Protein AF-A0A5B0RYC7-F1 (afdb_monomer)

Sequence (111 aa):
MSSPEIIYDDPSQYCKMYRASLSSNYIAISNLAPGTSTADVRLTFQEFGTIGHCFIASDRPSRALITFITPPDAGYQAESLDGAIADGQRISVKTIKEAELGGLALLRRIN

Solvent-accessible surface area (backbone atoms only — not comparable to full-atom values): 6507 Å² total; per-residue (Å²): 137,84,80,81,83,83,81,83,87,56,81,72,60,52,67,63,61,74,54,78,78,73,63,26,31,25,31,40,36,34,48,47,48,94,81,74,45,71,65,56,54,46,65,68,51,44,79,53,23,50,68,70,47,77,45,70,48,91,51,89,71,29,32,35,38,39,33,44,71,34,50,56,49,22,14,61,56,47,34,74,47,40,62,37,72,48,94,89,28,58,25,41,37,40,62,38,55,66,81,77,47,54,79,60,49,55,57,81,73,69,122

Foldseek 3Di:
DDDDDDDDDDPVVVVVVVVVPDQFQKKKKWQDDVPDDQVNVCVVLCVLAAWDDKDWDPDVVIMIMTGGPDDSNSLVVCQVQAQPQDPNTGMGMDGDDLVVCVVPVCVVVPD

InterPro domains:
  IPR000504 RNA recognition motif domain [PF00076] (28-91)
  IPR000504 RNA recognition motif domain [PS50102] (25-98)
  IPR000504 RNA recognition motif domain [SM00360] (26-94)
  IPR012677 Nucleotide-binding alpha-beta plait domain superfamily [G3DSA:3.30.70.330] (23-102)
  IPR035979 RNA-binding domain superfamily [SSF54928] (21-97)

Radius of gyration: 17.91 Å; Cα contacts (8 Å, |Δi|>4): 171; chains: 1; bounding box: 63×37×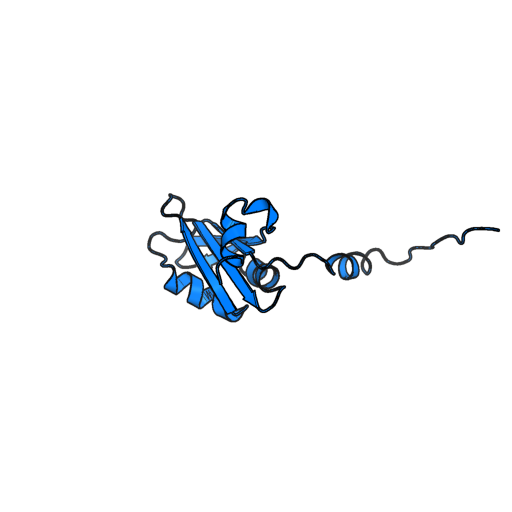33 Å

Secondary structure (DSSP, 8-state):
-PPP------HHHHHHHTTTT----EEEEEEEPTT--HHHHHHHHTTTSEEEEEEEE-SSSEEEEEEEEE-TTHHHHHGGGTT-EETTEE-EEEEE-GGGGGGGGGGGG--

Nearest PDB structures (foldseek):
  5mqf-assembly1_P  TM=7.382E-01  e=2.274E-05  Homo sapiens
  2ytc-assembly1_A  TM=8.160E-01  e=6.974E-05  Homo sapiens
  1hl6-assembly2_C  TM=6.960E-01  e=6.113E-05  Drosophila melanogaster
  5wu6-assembly3_C  TM=7.785E-01  e=1.538E-04  Homo sapiens
  9hcj-assembly1_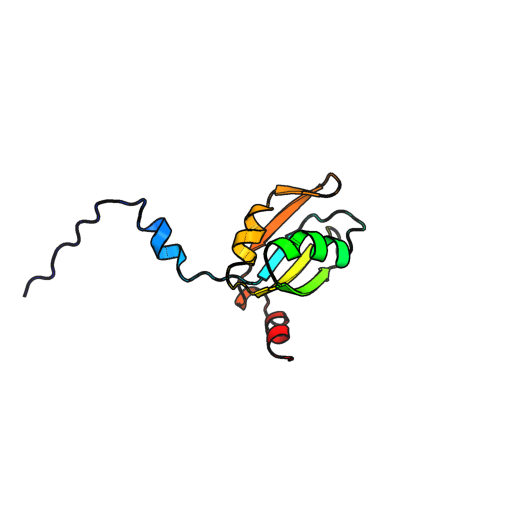F0  TM=6.944E-01  e=9.737E-04  Dictyostelium discoideum

Organism: NCBI:txid56615

Structure (mmCIF, N/CA/C/O backbone):
data_AF-A0A5B0RYC7-F1
#
_entry.id   AF-A0A5B0RYC7-F1
#
loop_
_atom_site.group_PDB
_atom_site.id
_atom_site.type_symbol
_atom_site.label_atom_id
_atom_site.label_alt_id
_atom_site.label_comp_id
_atom_site.label_asym_id
_atom_site.label_entity_id
_atom_site.label_seq_id
_atom_site.pdbx_PDB_ins_code
_atom_site.Cartn_x
_atom_site.Cartn_y
_atom_site.Cartn_z
_atom_site.occupancy
_atom_site.B_iso_or_equiv
_atom_site.auth_seq_id
_atom_site.auth_comp_id
_atom_site.auth_asym_id
_atom_site.auth_atom_id
_atom_site.pdbx_PDB_model_num
ATOM 1 N N . MET A 1 1 ? 51.880 4.501 -15.479 1.00 42.78 1 MET A N 1
ATOM 2 C CA . MET A 1 1 ? 50.547 4.782 -16.050 1.00 42.78 1 MET A CA 1
ATOM 3 C C . MET A 1 1 ? 49.700 5.354 -14.922 1.00 42.78 1 MET A C 1
ATOM 5 O O . MET A 1 1 ? 49.287 4.589 -14.063 1.00 42.78 1 MET A O 1
ATOM 9 N N . SER A 1 2 ? 49.593 6.685 -14.837 1.00 49.50 2 SER A N 1
ATOM 10 C CA . SER A 1 2 ? 48.855 7.379 -13.768 1.00 49.50 2 SER A CA 1
ATOM 11 C C . SER A 1 2 ? 47.354 7.169 -13.911 1.00 49.50 2 SER A C 1
ATOM 13 O O . SER A 1 2 ? 46.803 7.414 -14.982 1.00 49.50 2 SER A O 1
ATOM 15 N N . SER A 1 3 ? 46.702 6.767 -12.822 1.00 52.78 3 SER A N 1
ATOM 16 C CA . SER A 1 3 ? 45.250 6.860 -12.672 1.00 52.78 3 SER A CA 1
ATOM 17 C C . SER A 1 3 ? 44.854 8.338 -12.543 1.00 52.78 3 SER A C 1
ATOM 19 O O . SER A 1 3 ? 45.502 9.045 -11.769 1.00 52.78 3 SER A O 1
ATOM 21 N N . PRO A 1 4 ? 43.847 8.837 -13.281 1.00 55.28 4 PRO A N 1
ATOM 22 C CA . PRO A 1 4 ? 43.426 10.227 -13.163 1.00 55.28 4 PRO A CA 1
ATOM 23 C C . PRO A 1 4 ? 42.696 10.485 -11.840 1.00 55.28 4 PRO A C 1
ATOM 25 O O . PRO A 1 4 ? 41.950 9.643 -11.338 1.00 55.28 4 PRO A O 1
ATOM 28 N N . GLU A 1 5 ? 42.928 11.676 -11.299 1.00 56.88 5 GLU A N 1
ATOM 29 C CA . GLU A 1 5 ? 42.311 12.208 -10.090 1.00 56.88 5 GLU A CA 1
ATOM 30 C C . GLU A 1 5 ? 40.869 12.626 -10.412 1.00 56.88 5 GLU A C 1
ATOM 32 O O . GLU A 1 5 ? 40.628 13.508 -11.237 1.00 56.88 5 GLU A O 1
ATOM 37 N N . ILE A 1 6 ? 39.892 11.935 -9.822 1.00 61.25 6 ILE A N 1
ATOM 38 C CA . ILE A 1 6 ? 38.478 12.258 -10.017 1.00 61.25 6 ILE A CA 1
ATOM 39 C C . ILE A 1 6 ? 38.164 13.453 -9.114 1.00 61.25 6 ILE A C 1
ATOM 41 O O . ILE A 1 6 ? 37.973 13.301 -7.908 1.00 61.25 6 ILE A O 1
ATOM 45 N N . ILE A 1 7 ? 38.138 14.645 -9.706 1.00 54.59 7 ILE A N 1
ATOM 46 C CA . ILE A 1 7 ? 37.661 15.871 -9.066 1.00 54.59 7 ILE A CA 1
ATOM 47 C C . ILE A 1 7 ? 36.127 15.798 -9.051 1.00 54.59 7 ILE A C 1
ATOM 49 O O . ILE A 1 7 ? 35.483 15.906 -10.093 1.00 54.59 7 ILE A O 1
ATOM 53 N N . TYR A 1 8 ? 35.542 15.536 -7.881 1.00 51.06 8 TYR A N 1
ATOM 54 C CA . TYR A 1 8 ? 34.090 15.515 -7.681 1.00 51.06 8 TYR A CA 1
ATOM 55 C C . TYR A 1 8 ? 33.598 16.933 -7.361 1.00 51.06 8 TYR A C 1
ATOM 57 O O . TYR A 1 8 ? 33.822 17.416 -6.255 1.00 51.06 8 TYR A O 1
ATOM 65 N N . ASP A 1 9 ? 32.938 17.588 -8.321 1.00 55.94 9 ASP A N 1
ATOM 66 C CA . ASP A 1 9 ? 32.584 19.018 -8.228 1.00 55.94 9 ASP A CA 1
ATOM 67 C C . ASP A 1 9 ? 31.151 19.306 -7.731 1.00 55.94 9 ASP A C 1
ATOM 69 O O . ASP A 1 9 ? 30.811 20.457 -7.495 1.00 55.94 9 ASP A O 1
ATOM 73 N N . ASP A 1 10 ? 30.290 18.301 -7.511 1.00 53.34 10 ASP A N 1
ATOM 74 C CA . ASP A 1 10 ? 28.926 18.570 -7.026 1.00 53.34 10 ASP A CA 1
ATOM 75 C C . ASP A 1 10 ? 28.335 17.408 -6.192 1.00 53.34 10 ASP A C 1
ATOM 77 O O . ASP A 1 10 ? 28.016 16.342 -6.733 1.00 53.34 10 ASP A O 1
ATOM 81 N N . PRO A 1 11 ? 28.148 17.570 -4.866 1.00 53.06 11 PRO A N 1
ATOM 82 C CA . PRO A 1 11 ? 27.551 16.534 -4.018 1.00 53.06 11 PRO A CA 1
ATOM 83 C C . PRO A 1 11 ? 26.044 16.335 -4.268 1.00 53.06 11 PRO A C 1
ATOM 85 O O . PRO A 1 11 ? 25.469 15.341 -3.819 1.00 53.06 11 PRO A O 1
ATOM 88 N N . SER A 1 12 ? 25.380 17.243 -4.988 1.00 54.00 12 SER A N 1
ATOM 89 C CA . SER A 1 12 ? 23.925 17.229 -5.188 1.00 54.00 12 SER A CA 1
ATOM 90 C C . SER A 1 12 ? 23.508 16.331 -6.355 1.00 54.00 12 SER A C 1
ATOM 92 O O . SER A 1 12 ? 22.403 15.779 -6.353 1.00 54.00 12 SER A O 1
ATOM 94 N N . GLN A 1 13 ? 24.386 16.145 -7.345 1.00 47.28 13 GLN A N 1
ATOM 95 C CA . GLN A 1 13 ? 24.125 15.295 -8.511 1.00 47.28 13 GLN A CA 1
ATOM 96 C C . GLN A 1 13 ? 24.272 13.794 -8.210 1.00 47.28 13 GLN A C 1
ATOM 98 O O . GLN A 1 13 ? 23.504 12.986 -8.742 1.00 47.28 13 GLN A O 1
ATOM 103 N N . TYR A 1 14 ? 25.165 13.410 -7.289 1.00 45.34 14 TYR A N 1
ATOM 104 C CA . TYR A 1 14 ? 25.344 12.004 -6.902 1.00 45.34 14 TYR A CA 1
ATOM 105 C C . TYR A 1 14 ? 24.103 11.420 -6.210 1.00 45.34 14 TYR A C 1
ATOM 107 O O . TYR A 1 14 ? 23.686 10.300 -6.510 1.00 45.34 14 TYR A O 1
ATOM 115 N N . CYS A 1 15 ? 23.437 12.205 -5.359 1.00 48.97 15 CYS A N 1
ATOM 116 C CA . CYS A 1 15 ? 22.221 11.771 -4.666 1.00 48.97 15 CYS A CA 1
ATOM 117 C C . CYS A 1 15 ? 21.059 11.449 -5.621 1.00 48.97 15 CYS A C 1
ATOM 119 O O . CYS A 1 15 ? 20.190 10.647 -5.278 1.00 48.97 15 CYS A O 1
ATOM 121 N N . LYS A 1 16 ? 21.037 12.039 -6.825 1.00 46.59 16 LYS A N 1
ATOM 122 C CA . LYS A 1 16 ? 20.019 11.736 -7.842 1.00 46.59 16 LYS A CA 1
ATOM 123 C C . LYS A 1 16 ? 20.374 10.505 -8.679 1.00 46.59 16 LYS A C 1
ATOM 125 O O . LYS A 1 16 ? 19.479 9.730 -8.996 1.00 46.59 16 LYS A O 1
ATOM 130 N N . MET A 1 17 ? 21.653 10.281 -8.992 1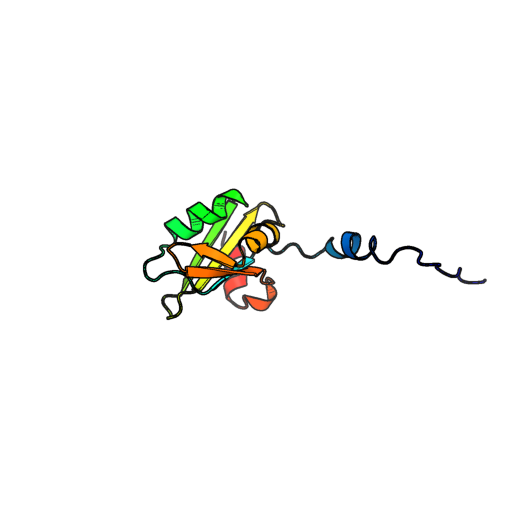.00 45.66 17 MET A N 1
ATOM 131 C CA . MET A 1 17 ? 22.085 9.128 -9.799 1.00 45.66 17 MET A CA 1
ATOM 132 C C . MET A 1 17 ? 22.181 7.819 -9.001 1.00 45.66 17 MET A C 1
ATOM 134 O O . MET A 1 17 ? 21.916 6.758 -9.559 1.00 45.66 17 MET A O 1
ATOM 138 N N . TYR A 1 18 ? 22.457 7.861 -7.692 1.00 43.06 18 TYR A N 1
ATOM 139 C CA . TYR A 1 18 ? 22.481 6.654 -6.847 1.00 43.06 18 TYR A CA 1
ATOM 140 C C . TYR A 1 18 ? 21.091 6.199 -6.358 1.00 43.06 18 TYR A C 1
ATOM 142 O O . TYR A 1 18 ? 20.966 5.223 -5.624 1.00 43.06 18 TYR A O 1
ATOM 150 N N . ARG A 1 19 ? 20.015 6.867 -6.790 1.00 46.81 19 ARG A N 1
ATOM 151 C CA . ARG A 1 19 ? 18.639 6.370 -6.621 1.00 46.81 19 ARG A CA 1
ATOM 152 C C . ARG A 1 19 ? 18.199 5.410 -7.735 1.00 46.81 19 ARG A C 1
ATOM 154 O O . ARG A 1 19 ? 17.082 4.916 -7.691 1.00 46.81 19 ARG A O 1
ATOM 161 N N . ALA A 1 20 ? 19.069 5.112 -8.702 1.00 43.84 20 ALA A N 1
ATOM 162 C CA . ALA A 1 20 ? 18.748 4.329 -9.899 1.00 43.84 20 ALA A CA 1
ATOM 163 C C . ALA A 1 20 ? 18.587 2.803 -9.692 1.00 43.84 20 ALA A C 1
ATOM 165 O O . ALA A 1 20 ? 18.457 2.078 -10.673 1.00 43.84 20 ALA A O 1
ATOM 166 N N . SER A 1 21 ? 18.603 2.279 -8.459 1.00 48.84 21 SER A N 1
ATOM 167 C CA . SER A 1 21 ? 18.490 0.825 -8.214 1.00 48.84 21 SER A CA 1
ATOM 168 C C . SER A 1 21 ? 17.592 0.423 -7.044 1.00 48.84 21 SER A C 1
ATOM 170 O O . SER A 1 21 ? 17.566 -0.745 -6.656 1.00 48.84 21 SER A O 1
ATOM 172 N N . LEU A 1 22 ? 16.830 1.358 -6.483 1.00 55.81 22 LEU A N 1
ATOM 173 C CA . LEU A 1 22 ? 15.844 1.048 -5.456 1.00 55.81 22 LEU A CA 1
ATOM 174 C C . LEU A 1 22 ? 14.457 1.149 -6.086 1.00 55.81 22 LEU A C 1
ATOM 176 O O . LEU A 1 22 ? 13.779 2.155 -5.960 1.00 55.81 22 LEU A O 1
ATOM 180 N N . SER A 1 23 ? 14.048 0.107 -6.801 1.00 66.75 23 SER A N 1
ATOM 181 C CA . SER A 1 23 ? 12.653 -0.089 -7.191 1.00 66.75 23 SER A CA 1
ATOM 182 C C . SER A 1 23 ? 11.972 -0.916 -6.098 1.00 66.75 23 SER A C 1
ATOM 184 O O . SER A 1 23 ? 12.171 -2.134 -6.031 1.00 66.75 23 SER A O 1
ATOM 186 N N . SER A 1 24 ? 11.226 -0.275 -5.196 1.00 73.44 24 SER A N 1
ATOM 187 C CA . SER A 1 24 ? 10.423 -0.989 -4.197 1.00 73.44 24 SER A CA 1
ATOM 188 C C . SER A 1 24 ? 8.963 -0.995 -4.622 1.00 73.44 24 SER A C 1
ATOM 190 O O . SER A 1 24 ? 8.302 0.037 -4.639 1.00 73.44 24 SER A O 1
ATOM 192 N N . ASN A 1 25 ? 8.451 -2.191 -4.905 1.00 85.12 25 ASN A N 1
ATOM 193 C CA . ASN A 1 25 ? 7.037 -2.444 -5.191 1.00 85.12 25 ASN A CA 1
ATOM 194 C C . ASN A 1 25 ? 6.216 -2.770 -3.948 1.00 85.12 25 ASN A C 1
ATOM 196 O O . ASN A 1 25 ? 5.036 -3.097 -4.048 1.00 85.12 25 ASN A O 1
ATOM 200 N N . TYR A 1 26 ? 6.841 -2.728 -2.780 1.00 86.31 26 TYR A N 1
ATOM 201 C CA . TYR A 1 26 ? 6.213 -3.120 -1.539 1.00 86.31 26 TYR A CA 1
ATOM 202 C C . TYR A 1 26 ? 6.173 -1.936 -0.596 1.00 86.31 26 TYR A C 1
ATOM 204 O O . TYR A 1 26 ? 7.182 -1.248 -0.407 1.00 86.31 26 TYR A O 1
ATOM 212 N N . ILE A 1 27 ? 5.015 -1.736 0.022 1.00 89.38 27 ILE A N 1
ATOM 213 C CA . ILE A 1 27 ? 4.840 -0.736 1.069 1.00 89.38 27 ILE A CA 1
ATOM 214 C C . ILE A 1 27 ? 4.189 -1.349 2.295 1.00 89.38 27 ILE A C 1
ATOM 216 O O . ILE A 1 2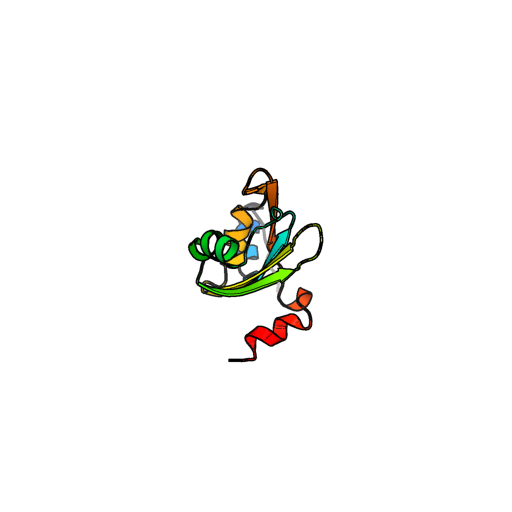7 ? 3.290 -2.187 2.197 1.00 89.38 27 ILE A O 1
ATOM 220 N N . ALA A 1 28 ? 4.653 -0.900 3.452 1.00 89.50 28 ALA A N 1
ATOM 221 C CA . ALA A 1 28 ? 4.050 -1.155 4.740 1.00 89.50 28 ALA A CA 1
ATOM 222 C C . ALA A 1 28 ? 3.379 0.129 5.217 1.00 89.50 28 ALA A C 1
ATOM 224 O O . ALA A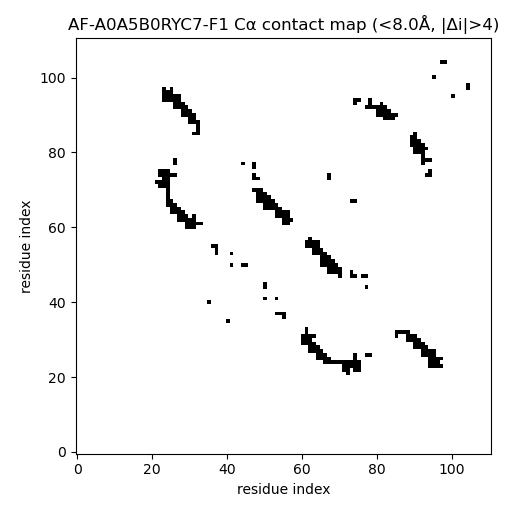 1 28 ? 4.002 1.188 5.275 1.00 89.50 28 ALA A O 1
ATOM 225 N N . ILE A 1 29 ? 2.111 0.015 5.579 1.00 90.25 29 ILE A N 1
ATOM 226 C CA . ILE A 1 29 ? 1.303 1.104 6.100 1.00 90.25 29 ILE A CA 1
ATOM 227 C C . ILE A 1 29 ? 0.996 0.787 7.554 1.00 90.25 29 ILE A C 1
ATOM 229 O O . ILE A 1 29 ? 0.584 -0.322 7.893 1.00 90.25 29 ILE A O 1
ATOM 233 N N . SER A 1 30 ? 1.221 1.752 8.428 1.00 89.62 30 SER A N 1
ATOM 234 C CA . SER A 1 30 ? 0.962 1.650 9.859 1.00 89.62 30 SER A CA 1
ATOM 235 C C . SER A 1 30 ? 0.044 2.772 10.313 1.00 89.62 30 SER A C 1
ATOM 237 O O . SER A 1 30 ? -0.038 3.812 9.661 1.00 89.62 30 SER A O 1
ATOM 239 N N . ASN A 1 31 ? -0.591 2.567 11.470 1.00 88.12 31 ASN A N 1
ATOM 240 C CA . ASN A 1 31 ? -1.509 3.534 12.069 1.00 88.12 31 ASN A CA 1
ATOM 241 C C . ASN A 1 31 ? -2.735 3.810 11.181 1.00 88.12 31 ASN A C 1
ATOM 243 O O . ASN A 1 31 ? -3.134 4.955 10.990 1.00 88.12 31 ASN A O 1
ATOM 247 N N . LEU A 1 32 ? -3.285 2.740 10.597 1.00 85.56 32 LEU A N 1
ATOM 248 C CA . LEU A 1 32 ? -4.559 2.799 9.891 1.00 85.56 32 LEU A CA 1
ATOM 249 C C . LEU A 1 32 ? -5.710 2.927 10.883 1.00 85.56 32 LEU A C 1
ATOM 251 O O . LEU A 1 32 ? -5.680 2.328 11.966 1.00 85.56 32 LEU A O 1
ATOM 255 N N . ALA A 1 33 ? -6.742 3.659 10.471 1.00 83.44 33 ALA A N 1
ATOM 256 C CA . ALA A 1 33 ? -7.924 3.845 11.283 1.00 83.44 33 ALA A CA 1
ATOM 257 C C . ALA A 1 33 ? -8.645 2.507 11.540 1.00 83.44 33 ALA A C 1
ATOM 259 O O . ALA A 1 33 ? -8.694 1.617 10.683 1.00 83.44 33 ALA A O 1
ATOM 260 N N . PRO A 1 34 ? -9.218 2.328 12.741 1.00 78.44 34 PRO A N 1
ATOM 261 C CA . PRO A 1 34 ? -9.994 1.140 13.048 1.00 78.44 34 PRO A CA 1
ATOM 262 C C . PRO A 1 34 ? -11.235 1.102 12.151 1.00 78.44 34 PRO A C 1
ATOM 264 O O . PRO A 1 34 ? -12.103 1.964 12.247 1.00 78.44 34 PRO A O 1
ATOM 267 N N . GLY A 1 35 ? -11.312 0.085 11.295 1.00 78.50 35 GLY A N 1
ATOM 268 C CA . GLY A 1 35 ? -12.387 -0.071 10.313 1.00 78.50 35 GLY A CA 1
ATOM 269 C C . GLY A 1 35 ? -11.954 0.154 8.865 1.00 78.50 35 GLY A C 1
ATOM 270 O O . GLY A 1 35 ? -12.722 -0.199 7.976 1.00 78.50 35 GLY A O 1
ATOM 271 N N . THR A 1 36 ? -10.734 0.651 8.613 1.00 83.50 36 THR A N 1
ATOM 272 C CA . THR A 1 36 ? -10.196 0.753 7.250 1.00 83.50 36 THR A CA 1
ATOM 273 C C . THR A 1 36 ? -10.135 -0.635 6.607 1.00 83.50 36 THR A C 1
ATOM 275 O O . THR A 1 36 ? -9.486 -1.551 7.122 1.00 83.50 36 THR A O 1
ATOM 278 N N . SER A 1 37 ? -10.815 -0.796 5.473 1.00 85.25 37 SER A N 1
ATOM 279 C CA . SER A 1 37 ? -10.871 -2.054 4.737 1.00 85.25 37 SER A CA 1
ATOM 280 C C . SER A 1 37 ? -9.783 -2.136 3.665 1.00 85.25 37 SER A C 1
ATOM 282 O O . SER A 1 37 ? -9.173 -1.141 3.269 1.00 85.25 37 SER A O 1
ATOM 284 N N . THR A 1 38 ? -9.549 -3.342 3.142 1.00 86.00 38 THR A N 1
ATOM 285 C CA . THR A 1 38 ? -8.634 -3.546 2.007 1.00 86.00 38 THR A CA 1
ATOM 286 C C . THR A 1 38 ? -9.089 -2.773 0.774 1.00 86.00 38 THR A C 1
ATOM 288 O O . THR A 1 38 ? -8.245 -2.354 -0.013 1.00 86.00 38 THR A O 1
ATOM 291 N N . ALA A 1 39 ? -10.399 -2.564 0.609 1.00 86.38 39 ALA A N 1
ATOM 292 C CA . ALA A 1 39 ? -10.955 -1.797 -0.497 1.0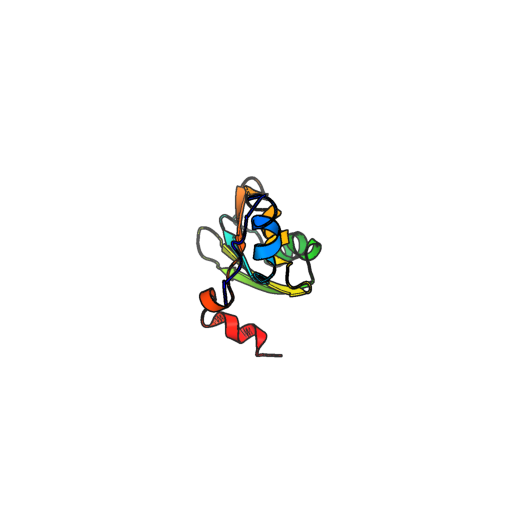0 86.38 39 ALA A CA 1
ATOM 293 C C . ALA A 1 39 ? -10.561 -0.318 -0.405 1.00 86.38 39 ALA A C 1
ATOM 295 O O . ALA A 1 39 ? -10.10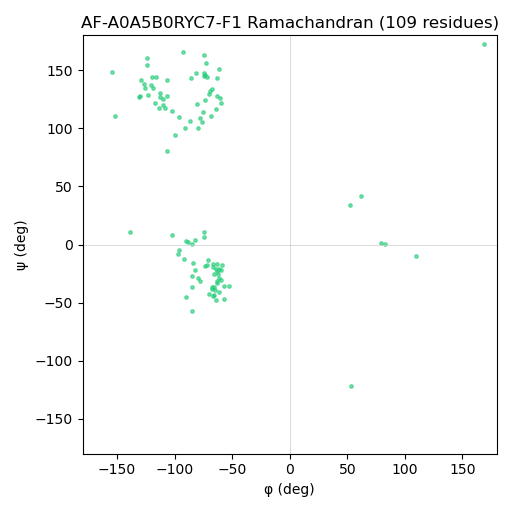0 0.229 -1.402 1.00 86.38 39 ALA A O 1
ATOM 296 N N . ASP A 1 40 ? -10.651 0.287 0.782 1.00 87.31 40 ASP A N 1
ATOM 297 C CA . ASP A 1 40 ? -10.300 1.698 0.999 1.00 87.31 40 ASP A CA 1
ATOM 298 C C . ASP A 1 40 ? -8.812 1.933 0.745 1.00 87.31 40 ASP A C 1
ATOM 300 O O . ASP A 1 40 ? -8.424 2.814 -0.019 1.00 87.31 40 ASP A O 1
ATOM 304 N N . VAL A 1 41 ? -7.969 1.069 1.319 1.00 87.38 41 VAL A N 1
ATOM 305 C CA . VAL A 1 41 ? -6.523 1.098 1.088 1.00 87.38 41 VAL A CA 1
ATOM 306 C C . VAL A 1 41 ? -6.234 0.956 -0.408 1.00 87.38 41 VAL A C 1
ATOM 308 O O . VAL A 1 41 ? -5.482 1.739 -0.981 1.00 87.38 41 VAL A O 1
ATOM 311 N N . ARG A 1 42 ? -6.863 -0.003 -1.090 1.00 89.31 42 ARG A N 1
ATOM 312 C CA . ARG A 1 42 ? -6.644 -0.188 -2.525 1.00 89.31 42 ARG A CA 1
ATOM 313 C C . ARG A 1 42 ? -7.055 1.044 -3.329 1.00 89.31 42 ARG A C 1
ATOM 315 O O . ARG A 1 42 ? -6.324 1.425 -4.233 1.00 89.31 42 ARG A O 1
ATOM 322 N N . LEU A 1 43 ? -8.175 1.671 -2.988 1.00 88.50 43 LEU A N 1
ATOM 323 C CA . LEU A 1 43 ? -8.694 2.846 -3.683 1.00 88.50 43 LEU A CA 1
ATOM 324 C C . LEU A 1 43 ? -7.767 4.058 -3.517 1.00 88.50 43 LEU A C 1
ATOM 326 O O . LEU A 1 43 ? -7.545 4.784 -4.479 1.00 88.50 43 LEU A O 1
ATOM 330 N N . THR A 1 44 ? -7.154 4.226 -2.346 1.00 87.31 44 THR A N 1
ATOM 331 C CA . THR A 1 44 ? -6.160 5.282 -2.102 1.00 87.31 44 THR A CA 1
ATOM 332 C C . THR A 1 44 ? -4.856 5.031 -2.857 1.00 87.31 44 THR A C 1
ATOM 334 O O . THR A 1 44 ? -4.281 5.948 -3.433 1.00 87.31 44 THR A O 1
ATOM 337 N N . PHE A 1 45 ? -4.372 3.787 -2.874 1.00 87.88 45 PHE A N 1
ATOM 338 C CA . PHE A 1 45 ? -3.052 3.476 -3.426 1.00 87.88 45 PHE A CA 1
ATOM 339 C C . PHE A 1 45 ? -3.061 3.095 -4.917 1.00 87.88 45 PHE A C 1
ATOM 341 O O . PHE A 1 45 ? -1.997 3.063 -5.532 1.00 87.88 45 PHE A O 1
ATOM 348 N N . GLN A 1 46 ? -4.222 2.830 -5.527 1.00 88.31 46 GLN A N 1
ATOM 349 C CA . GLN A 1 46 ? -4.315 2.505 -6.961 1.00 88.31 46 GLN A CA 1
ATOM 350 C C . GLN A 1 46 ? -3.875 3.662 -7.870 1.00 88.31 46 GLN A C 1
ATOM 352 O O . GLN A 1 46 ? -3.533 3.424 -9.024 1.00 88.31 46 GLN A O 1
ATOM 357 N N . GLU A 1 47 ? -3.879 4.902 -7.364 1.00 87.75 47 GLU A N 1
ATOM 358 C CA . GLU A 1 47 ? -3.432 6.082 -8.113 1.00 87.75 47 GLU A CA 1
ATOM 359 C C . GLU A 1 47 ? -1.939 6.002 -8.470 1.00 87.75 47 GLU A C 1
ATOM 361 O O . GLU A 1 47 ? -1.533 6.428 -9.548 1.00 87.75 47 GLU A O 1
ATOM 366 N N . PHE A 1 48 ? -1.126 5.382 -7.608 1.00 86.62 48 PHE A N 1
ATOM 367 C CA . PHE A 1 48 ? 0.318 5.239 -7.827 1.00 86.62 48 PHE A CA 1
ATOM 368 C C . PHE A 1 48 ? 0.678 4.067 -8.743 1.00 86.62 48 PHE A C 1
ATOM 370 O O . PHE A 1 48 ? 1.778 4.027 -9.300 1.00 86.62 48 PHE A O 1
ATOM 377 N N . GLY A 1 49 ? -0.214 3.083 -8.874 1.00 85.69 49 GLY A N 1
ATOM 378 C CA . GLY A 1 49 ? 0.050 1.893 -9.665 1.00 85.69 49 GLY A CA 1
ATOM 379 C C . GLY A 1 49 ? -0.958 0.763 -9.490 1.00 85.69 49 GLY A C 1
ATOM 380 O O . GLY A 1 49 ? -1.811 0.748 -8.604 1.00 85.69 49 GLY A O 1
ATOM 381 N N . THR A 1 50 ? -0.804 -0.252 -10.333 1.00 88.19 50 THR A N 1
ATOM 382 C CA . THR A 1 50 ? -1.580 -1.488 -10.297 1.00 88.19 50 THR A CA 1
ATOM 383 C C . THR A 1 50 ? -1.227 -2.289 -9.051 1.00 88.19 50 THR A C 1
ATOM 385 O O . THR A 1 50 ? -0.140 -2.860 -8.946 1.00 88.19 50 THR A O 1
ATOM 388 N N . ILE A 1 51 ? -2.171 -2.378 -8.120 1.00 89.88 51 ILE A N 1
ATOM 389 C CA . ILE A 1 51 ? -2.044 -3.199 -6.914 1.00 89.88 51 ILE A CA 1
ATOM 390 C C . ILE A 1 51 ? -2.363 -4.657 -7.245 1.00 89.88 51 ILE A C 1
ATOM 392 O O . ILE A 1 51 ? -3.487 -4.970 -7.655 1.00 89.88 51 ILE A O 1
ATOM 396 N N . GLY A 1 52 ? -1.392 -5.539 -7.007 1.00 85.81 52 GLY A N 1
ATOM 397 C CA . GLY A 1 52 ? -1.560 -6.987 -7.120 1.00 85.81 52 GLY A CA 1
ATOM 398 C C . GLY A 1 52 ? -2.128 -7.596 -5.850 1.00 85.81 52 GLY A C 1
ATOM 399 O O . GLY A 1 52 ? -3.206 -8.184 -5.870 1.00 85.81 52 GLY A O 1
ATOM 400 N N . HIS A 1 53 ? -1.437 -7.393 -4.728 1.00 83.38 53 HIS A N 1
ATOM 401 C CA . HIS A 1 53 ? -1.847 -7.941 -3.437 1.00 83.38 53 HIS A CA 1
ATOM 402 C C . HIS A 1 53 ? -1.946 -6.845 -2.383 1.00 83.38 53 HIS A C 1
ATOM 404 O O . HIS A 1 53 ? -1.090 -5.969 -2.292 1.00 83.38 53 HIS A O 1
ATOM 410 N N . CYS A 1 54 ? -2.991 -6.915 -1.565 1.00 87.25 54 CYS A N 1
ATOM 411 C CA . CYS A 1 54 ? -3.176 -6.067 -0.398 1.00 87.25 54 CYS A CA 1
ATOM 412 C C . CYS A 1 54 ? -3.519 -6.971 0.782 1.00 87.25 54 CYS A C 1
ATOM 414 O O . CYS A 1 54 ? -4.432 -7.793 0.701 1.00 87.25 54 CYS A O 1
ATOM 416 N N . PHE A 1 55 ? -2.769 -6.826 1.862 1.00 85.19 55 PHE A N 1
ATOM 417 C CA . PHE A 1 55 ? -2.947 -7.567 3.094 1.00 85.19 55 PHE A CA 1
ATOM 418 C C . PHE A 1 55 ? -3.155 -6.576 4.231 1.00 85.19 55 PHE A C 1
ATOM 420 O O . PHE A 1 55 ? -2.353 -5.665 4.400 1.00 85.19 55 PHE A O 1
ATOM 427 N N . ILE A 1 56 ? -4.210 -6.749 5.023 1.00 85.69 56 ILE A N 1
ATOM 428 C CA . ILE A 1 56 ? -4.410 -5.981 6.253 1.00 85.69 56 ILE A CA 1
ATOM 429 C C . ILE A 1 56 ? -4.217 -6.930 7.423 1.00 85.69 56 ILE A C 1
ATOM 431 O O . ILE A 1 56 ? -4.935 -7.918 7.564 1.00 85.69 56 ILE A O 1
ATOM 435 N N . ALA A 1 57 ? -3.243 -6.617 8.268 1.00 81.25 57 ALA A N 1
ATOM 436 C CA . ALA A 1 57 ? -3.086 -7.269 9.547 1.00 81.25 57 ALA A CA 1
ATOM 437 C C . ALA A 1 57 ? -4.179 -6.759 10.492 1.00 81.25 57 ALA A C 1
ATOM 439 O O . ALA A 1 57 ? -4.285 -5.560 10.752 1.00 81.25 57 ALA A O 1
ATOM 440 N N . SER A 1 58 ? -4.961 -7.683 11.048 1.00 69.81 58 SER A N 1
ATOM 441 C CA . SER A 1 58 ? -6.003 -7.393 12.043 1.00 69.81 58 SER A CA 1
ATOM 442 C C . SER A 1 58 ? -5.451 -7.065 13.439 1.00 69.81 58 SER A C 1
ATOM 444 O O . SER A 1 58 ? -6.210 -7.029 14.405 1.00 69.81 58 SER A O 1
ATOM 446 N N . ASP A 1 59 ? -4.139 -6.853 13.555 1.00 65.88 59 ASP A N 1
ATOM 447 C CA . ASP A 1 59 ? -3.489 -6.468 14.804 1.00 65.88 59 ASP A CA 1
ATOM 448 C C . ASP A 1 59 ? -3.816 -5.006 15.162 1.00 65.88 59 ASP A C 1
ATOM 450 O O . ASP A 1 59 ? -4.171 -4.208 14.290 1.00 65.88 59 ASP A O 1
ATOM 454 N N . ARG A 1 60 ? -3.733 -4.638 16.446 1.00 62.62 60 ARG A N 1
ATOM 455 C CA . ARG A 1 60 ? -3.878 -3.243 16.898 1.00 62.62 60 ARG A CA 1
ATOM 456 C C . ARG A 1 60 ? -2.508 -2.721 17.340 1.00 62.62 60 ARG A C 1
ATOM 458 O O . ARG A 1 60 ? -1.980 -3.226 18.327 1.00 62.62 60 ARG A O 1
ATOM 465 N N . PRO A 1 61 ? -1.946 -1.681 16.695 1.00 64.81 61 PRO A N 1
ATOM 466 C CA . PRO A 1 61 ? -2.529 -0.828 15.650 1.00 64.81 61 PRO A CA 1
ATOM 467 C C . PRO A 1 61 ? -2.625 -1.516 14.281 1.00 64.81 61 PRO A C 1
ATOM 469 O O . PRO A 1 61 ? -1.728 -2.270 13.906 1.00 64.81 61 PRO A O 1
ATOM 472 N N . SER A 1 62 ? -3.685 -1.209 13.525 1.00 79.31 62 SER A N 1
ATOM 473 C CA . SER A 1 62 ? -3.919 -1.809 12.209 1.00 79.31 62 SER A CA 1
ATOM 474 C C . SER A 1 62 ? -2.807 -1.441 11.236 1.00 79.31 62 SER A C 1
ATOM 476 O O . SER A 1 62 ? -2.446 -0.270 11.066 1.00 79.31 62 SER A O 1
ATOM 478 N N . ARG A 1 63 ? -2.237 -2.477 10.620 1.00 86.06 63 ARG A N 1
ATOM 479 C CA . ARG A 1 63 ? -1.166 -2.375 9.629 1.00 86.06 63 ARG A CA 1
ATOM 480 C C . ARG A 1 63 ? -1.644 -2.974 8.321 1.00 86.06 63 ARG A C 1
ATOM 482 O O . ARG A 1 63 ? -2.344 -3.982 8.326 1.00 86.06 63 ARG A O 1
ATOM 489 N N . ALA A 1 64 ? -1.230 -2.391 7.209 1.00 87.94 64 ALA A N 1
ATOM 490 C CA . ALA A 1 64 ? -1.444 -2.964 5.892 1.00 87.94 64 ALA A CA 1
ATOM 491 C C . ALA A 1 64 ? -0.125 -3.139 5.159 1.00 87.94 64 ALA A C 1
ATOM 493 O O . ALA A 1 64 ? 0.851 -2.436 5.402 1.00 87.94 64 ALA A O 1
ATOM 494 N N . LEU A 1 65 ? -0.115 -4.084 4.239 1.00 88.06 65 LEU A N 1
ATOM 495 C CA . LEU A 1 65 ? 0.979 -4.343 3.336 1.00 88.06 65 LEU A CA 1
ATOM 496 C C . LEU A 1 65 ? 0.416 -4.409 1.924 1.00 88.06 65 LEU A C 1
ATOM 498 O O . LEU A 1 65 ? -0.543 -5.135 1.661 1.00 88.06 65 LEU A O 1
ATOM 502 N N . ILE A 1 66 ? 1.003 -3.638 1.017 1.00 88.56 66 ILE A N 1
ATOM 503 C CA . ILE A 1 66 ? 0.591 -3.602 -0.385 1.00 88.56 66 ILE A CA 1
ATOM 504 C C . ILE A 1 66 ? 1.763 -4.015 -1.258 1.00 88.56 66 ILE A C 1
ATOM 506 O O . ILE A 1 66 ? 2.900 -3.598 -1.041 1.00 88.56 66 ILE A O 1
ATOM 510 N N . THR A 1 67 ? 1.453 -4.836 -2.254 1.00 87.19 67 THR A N 1
ATOM 511 C CA . THR A 1 67 ? 2.341 -5.227 -3.342 1.00 87.19 67 THR A CA 1
ATOM 512 C C . THR A 1 67 ? 1.809 -4.664 -4.650 1.00 87.19 67 THR A C 1
ATOM 514 O O . THR A 1 67 ? 0.717 -5.028 -5.104 1.00 87.19 67 THR A O 1
ATOM 517 N N . PHE A 1 68 ? 2.600 -3.804 -5.272 1.00 87.44 68 PHE A N 1
ATOM 518 C CA . PHE A 1 68 ? 2.362 -3.285 -6.608 1.00 87.44 68 PHE A CA 1
ATOM 519 C C . PHE A 1 68 ? 2.930 -4.235 -7.666 1.00 87.44 68 PHE A C 1
ATOM 521 O O . PHE A 1 68 ? 3.976 -4.856 -7.481 1.00 87.44 68 PHE A O 1
ATOM 528 N N . ILE A 1 69 ? 2.224 -4.351 -8.787 1.00 84.56 69 ILE A N 1
ATOM 529 C CA . ILE A 1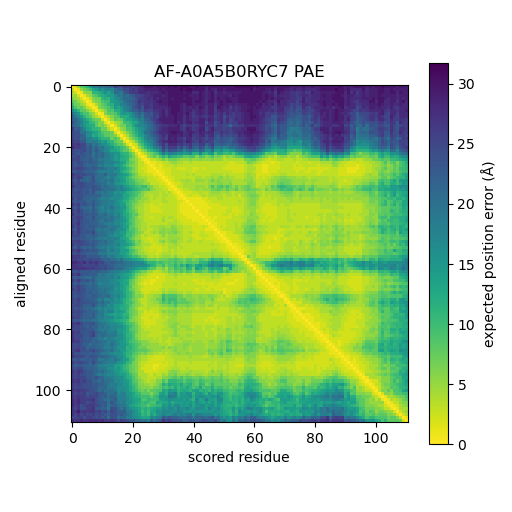 69 ? 2.681 -5.077 -9.976 1.00 84.56 69 ILE A CA 1
ATOM 530 C C . ILE A 1 69 ? 3.450 -4.115 -10.888 1.00 84.56 69 ILE A C 1
ATOM 532 O O . ILE A 1 69 ? 4.532 -4.444 -11.370 1.00 84.56 69 ILE A O 1
ATOM 536 N N . THR A 1 70 ? 2.900 -2.917 -11.100 1.00 80.31 70 THR A N 1
ATOM 537 C CA . THR A 1 70 ? 3.449 -1.874 -11.978 1.00 80.31 70 THR A CA 1
ATOM 538 C C . THR A 1 70 ? 2.987 -0.488 -11.526 1.00 80.31 70 THR A C 1
ATOM 540 O O . THR A 1 70 ? 1.832 -0.379 -11.116 1.00 80.31 70 THR A O 1
ATOM 543 N N . PRO A 1 71 ? 3.783 0.581 -11.706 1.00 81.75 71 PRO A N 1
ATOM 544 C CA . PRO A 1 71 ? 5.191 0.594 -12.122 1.00 81.75 71 PRO A CA 1
ATOM 545 C C . PRO A 1 71 ? 6.154 0.145 -10.998 1.00 81.75 71 PRO A C 1
ATOM 547 O O . PRO A 1 71 ? 5.759 0.158 -9.836 1.00 81.75 71 PRO A O 1
ATOM 550 N N . PRO A 1 72 ? 7.416 -0.220 -11.321 1.00 74.81 72 PRO A N 1
ATOM 551 C CA . PRO A 1 72 ? 8.429 -0.682 -10.355 1.00 74.81 72 PRO A CA 1
ATOM 552 C C . PRO A 1 72 ? 8.776 0.319 -9.230 1.00 74.81 72 PRO A C 1
ATOM 554 O O . PRO A 1 72 ? 9.333 -0.070 -8.203 1.00 74.81 72 PRO A O 1
ATOM 557 N N . ASP A 1 73 ? 8.428 1.594 -9.414 1.00 80.44 73 ASP A N 1
ATOM 558 C CA . ASP A 1 73 ? 8.666 2.684 -8.460 1.00 80.44 73 ASP A CA 1
ATOM 559 C C . ASP A 1 73 ? 7.409 3.069 -7.662 1.00 80.44 73 ASP A C 1
ATOM 561 O O . ASP A 1 73 ? 7.401 4.071 -6.943 1.00 80.44 73 ASP A O 1
ATOM 565 N N . ALA A 1 74 ? 6.320 2.302 -7.784 1.00 84.56 74 ALA A N 1
ATOM 566 C CA . ALA A 1 74 ? 5.047 2.607 -7.132 1.00 84.56 74 ALA A CA 1
ATOM 567 C C . ALA A 1 74 ? 5.179 2.737 -5.608 1.00 84.56 74 ALA A C 1
ATOM 569 O O . ALA A 1 74 ? 4.542 3.604 -5.016 1.00 84.56 74 ALA A O 1
ATOM 570 N N . GLY A 1 75 ? 6.041 1.943 -4.962 1.00 84.56 75 GLY A N 1
ATOM 571 C CA . GLY A 1 75 ? 6.235 2.061 -3.520 1.00 84.56 75 GLY A CA 1
ATOM 572 C C . GLY A 1 75 ? 6.892 3.376 -3.110 1.00 84.56 75 GLY A C 1
ATOM 573 O O . GLY A 1 75 ? 6.475 3.973 -2.123 1.00 84.56 75 GLY A O 1
ATOM 574 N N . TYR A 1 76 ? 7.859 3.874 -3.886 1.00 83.69 76 TYR A N 1
ATOM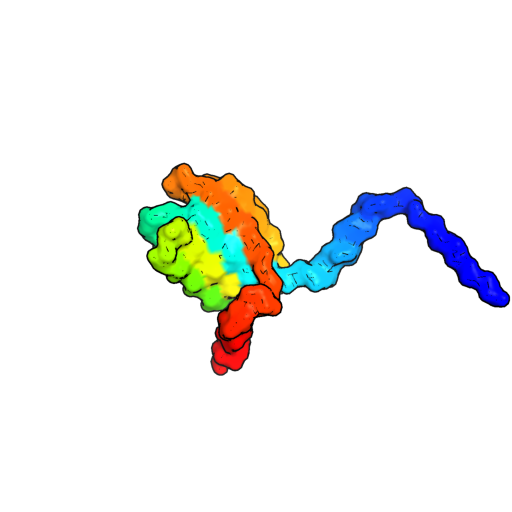 575 C CA . TYR A 1 76 ? 8.466 5.184 -3.629 1.00 83.69 76 TYR A CA 1
ATOM 576 C C . TYR A 1 76 ? 7.487 6.329 -3.848 1.00 83.69 76 TYR A C 1
ATOM 578 O O . TYR A 1 76 ? 7.506 7.306 -3.108 1.00 83.69 76 TYR A O 1
ATOM 586 N N . GLN A 1 77 ? 6.611 6.207 -4.842 1.00 85.50 77 GLN A N 1
ATOM 587 C CA . GLN A 1 77 ? 5.546 7.183 -5.037 1.00 85.50 77 GLN A CA 1
ATOM 588 C C . GLN A 1 77 ? 4.564 7.156 -3.866 1.00 85.50 77 GLN A C 1
ATOM 590 O O . GLN A 1 77 ? 4.219 8.205 -3.333 1.00 85.50 77 GLN A O 1
ATOM 595 N N . ALA A 1 78 ? 4.183 5.971 -3.398 1.00 87.06 78 ALA A N 1
ATOM 596 C CA . ALA A 1 78 ? 3.297 5.812 -2.254 1.00 87.06 78 ALA A CA 1
ATOM 597 C C . ALA A 1 78 ? 3.907 6.309 -0.928 1.00 87.06 78 ALA A C 1
ATOM 599 O O . ALA A 1 78 ? 3.165 6.726 -0.044 1.00 87.06 78 ALA A O 1
ATOM 600 N N . GLU A 1 79 ? 5.237 6.332 -0.789 1.00 86.50 79 GLU A N 1
ATOM 601 C CA . GLU A 1 79 ? 5.930 6.954 0.353 1.00 86.50 79 GLU A CA 1
ATOM 602 C C . GLU A 1 79 ? 5.626 8.456 0.474 1.00 86.50 79 GLU A C 1
ATOM 604 O O . GLU A 1 79 ? 5.683 9.005 1.570 1.00 86.50 79 GLU A O 1
ATOM 609 N N . SER A 1 80 ? 5.206 9.122 -0.610 1.00 85.56 80 SER A N 1
ATOM 610 C CA . SER A 1 80 ? 4.728 10.512 -0.544 1.00 85.56 80 SER A CA 1
ATOM 611 C C . SER A 1 80 ? 3.468 10.698 0.314 1.00 85.56 80 SER A C 1
ATOM 613 O O . SER A 1 80 ? 3.185 11.819 0.733 1.00 85.56 80 SER A O 1
ATOM 615 N N . LEU A 1 81 ? 2.740 9.614 0.617 1.00 86.31 81 LEU A N 1
ATOM 616 C CA . LEU A 1 81 ? 1.613 9.606 1.553 1.00 86.31 81 LEU A CA 1
ATOM 617 C C . LEU A 1 81 ? 2.025 9.340 3.010 1.00 86.31 81 LEU A C 1
ATOM 619 O O . LEU A 1 81 ? 1.155 9.273 3.882 1.00 86.31 81 LEU A O 1
ATOM 623 N N . ASP A 1 82 ? 3.316 9.185 3.314 1.00 88.38 82 ASP A N 1
ATOM 624 C CA . ASP A 1 82 ? 3.771 9.095 4.702 1.00 88.38 82 ASP A CA 1
ATOM 625 C C . ASP A 1 82 ? 3.423 10.379 5.467 1.00 88.38 82 ASP A C 1
ATOM 627 O O . ASP A 1 82 ? 3.730 11.495 5.050 1.00 88.38 82 ASP A O 1
ATOM 631 N N . GLY A 1 83 ? 2.730 10.226 6.595 1.00 87.38 83 GLY A N 1
ATOM 632 C CA . GLY A 1 83 ? 2.236 11.340 7.398 1.00 87.38 83 GLY A CA 1
ATOM 633 C C . GLY A 1 83 ? 0.916 11.946 6.912 1.00 87.38 83 GLY A C 1
ATOM 634 O O . GLY A 1 83 ? 0.421 12.877 7.556 1.00 87.38 83 GLY A O 1
ATOM 635 N N . ALA A 1 84 ? 0.317 11.424 5.835 1.00 87.19 84 ALA A N 1
ATOM 636 C CA . ALA A 1 84 ? -1.011 11.838 5.394 1.00 87.19 84 ALA A CA 1
ATOM 637 C C . ALA A 1 84 ? -2.069 11.545 6.471 1.00 87.19 84 ALA A C 1
ATOM 639 O O . ALA A 1 84 ? -1.933 10.621 7.275 1.00 87.19 84 ALA A O 1
ATOM 640 N N . ILE A 1 85 ? -3.137 12.344 6.504 1.00 85.94 85 ILE A N 1
ATOM 641 C CA . ILE A 1 85 ? -4.249 12.135 7.436 1.00 85.94 85 ILE A CA 1
ATOM 642 C C . ILE A 1 85 ? -5.351 11.359 6.714 1.00 85.94 85 ILE A C 1
ATOM 644 O O . ILE A 1 85 ? -6.018 11.913 5.845 1.00 85.94 85 ILE A O 1
ATOM 648 N N . ALA A 1 86 ? -5.551 10.099 7.098 1.00 81.06 86 ALA A N 1
ATOM 649 C CA . ALA A 1 86 ? -6.671 9.267 6.668 1.00 81.06 86 ALA A CA 1
ATOM 650 C C . ALA A 1 86 ? -7.611 9.047 7.862 1.00 81.06 86 ALA A C 1
ATOM 652 O O . ALA A 1 86 ? -7.163 8.647 8.936 1.00 81.06 86 ALA A O 1
ATOM 653 N N . ASP A 1 87 ? -8.897 9.369 7.703 1.00 80.31 87 ASP A N 1
ATOM 654 C CA . ASP A 1 87 ? -9.929 9.198 8.743 1.00 80.31 87 ASP A CA 1
ATOM 655 C C . ASP A 1 87 ? -9.571 9.824 10.110 1.00 80.31 87 ASP A C 1
ATOM 657 O O . ASP A 1 87 ? -9.903 9.310 11.178 1.00 80.31 87 ASP A O 1
ATOM 661 N N . GLY A 1 88 ? -8.845 10.948 10.092 1.00 83.44 88 GLY A N 1
ATOM 662 C CA . GLY A 1 88 ? -8.388 11.639 11.302 1.00 83.44 88 GLY A CA 1
ATOM 663 C C . GLY A 1 88 ? -7.155 11.021 11.977 1.00 83.44 88 GLY A C 1
ATOM 664 O O . GLY A 1 88 ? -6.695 11.551 12.989 1.00 83.44 88 GLY A O 1
ATOM 665 N N . GLN A 1 89 ? -6.576 9.952 11.422 1.00 85.88 89 GLN A N 1
ATOM 666 C CA . GLN A 1 89 ? -5.303 9.377 11.858 1.00 85.88 89 GLN A CA 1
ATOM 667 C C . GLN A 1 89 ? -4.181 9.683 10.869 1.00 85.88 89 GLN A C 1
ATOM 669 O O . GLN A 1 89 ? -4.366 9.654 9.656 1.00 85.88 89 GLN A O 1
ATOM 674 N N . ARG A 1 90 ? -2.985 9.965 11.393 1.00 89.31 90 ARG A N 1
ATOM 675 C CA . ARG A 1 90 ? -1.781 10.090 10.564 1.00 89.31 90 ARG A CA 1
ATOM 676 C C . ARG A 1 90 ? -1.276 8.709 10.190 1.00 89.31 90 ARG A C 1
ATOM 678 O O . ARG A 1 90 ? -0.743 8.014 11.054 1.00 89.31 90 ARG A O 1
ATOM 685 N N . ILE A 1 91 ? -1.418 8.330 8.931 1.00 90.88 91 ILE A N 1
ATOM 686 C CA . ILE A 1 91 ? -0.858 7.076 8.438 1.00 90.88 91 ILE A CA 1
ATOM 687 C C . ILE A 1 91 ? 0.654 7.221 8.290 1.00 90.88 91 ILE A C 1
ATOM 689 O O . ILE A 1 91 ? 1.157 8.301 7.984 1.00 90.88 91 ILE A O 1
ATOM 693 N N . SER A 1 92 ? 1.387 6.135 8.513 1.00 89.81 92 SER A N 1
ATOM 694 C CA . SER A 1 92 ? 2.801 6.068 8.140 1.00 89.81 92 SER A CA 1
ATOM 695 C C . SER A 1 92 ? 2.973 5.054 7.028 1.00 89.81 92 SER A C 1
ATOM 697 O O . SER A 1 92 ? 2.531 3.915 7.173 1.00 89.81 92 SER A O 1
ATOM 699 N N . VAL A 1 93 ? 3.598 5.472 5.934 1.00 91.12 93 VAL A N 1
ATOM 700 C CA . VAL A 1 93 ? 3.836 4.664 4.741 1.00 91.12 93 VAL A CA 1
ATOM 701 C C . VAL A 1 93 ? 5.336 4.522 4.567 1.00 91.12 93 VAL A C 1
ATOM 703 O O . VAL A 1 93 ? 6.057 5.504 4.446 1.00 91.12 93 VAL A O 1
ATOM 706 N N . LYS A 1 94 ? 5.822 3.284 4.555 1.00 89.50 94 LYS A N 1
ATOM 707 C CA . LYS A 1 94 ? 7.240 2.993 4.353 1.00 89.50 94 LYS A CA 1
ATOM 708 C C . LYS A 1 94 ? 7.423 2.016 3.220 1.00 89.50 94 LYS A C 1
ATOM 710 O O . LYS A 1 94 ? 6.740 0.992 3.159 1.00 89.50 94 LYS A O 1
ATOM 715 N N . THR A 1 95 ? 8.383 2.310 2.357 1.00 86.88 95 THR A N 1
ATOM 716 C CA . THR A 1 95 ? 8.859 1.338 1.381 1.00 86.88 95 THR A CA 1
ATOM 717 C C . THR A 1 95 ? 9.573 0.192 2.090 1.00 86.88 95 THR A C 1
ATOM 719 O O . THR A 1 95 ? 10.387 0.398 2.987 1.00 86.88 95 THR A O 1
ATOM 722 N N . ILE A 1 96 ? 9.251 -1.035 1.691 1.00 83.69 96 ILE A N 1
ATOM 723 C CA . ILE A 1 96 ? 9.913 -2.251 2.170 1.00 83.69 96 ILE A CA 1
ATOM 724 C C . ILE A 1 96 ? 10.616 -2.925 1.004 1.00 83.69 96 ILE A C 1
ATOM 726 O O . ILE A 1 96 ? 10.143 -2.911 -0.138 1.00 83.69 96 ILE A O 1
ATOM 730 N N . LYS A 1 97 ? 11.770 -3.519 1.293 1.00 76.38 97 LYS A N 1
ATOM 731 C CA . LYS A 1 97 ? 12.491 -4.349 0.330 1.00 76.38 97 LYS A CA 1
ATOM 732 C C . LYS A 1 97 ? 11.876 -5.738 0.308 1.00 76.38 97 LYS A C 1
ATOM 734 O O . LYS A 1 97 ? 11.459 -6.252 1.340 1.00 76.38 97 LYS A O 1
ATOM 739 N N . GLU A 1 98 ? 11.906 -6.385 -0.852 1.00 70.94 98 GLU A N 1
ATOM 740 C CA . GLU A 1 98 ? 11.438 -7.769 -1.006 1.00 70.94 98 GLU A CA 1
ATOM 741 C C . GLU A 1 98 ? 12.093 -8.734 -0.001 1.00 70.94 98 GLU A C 1
ATOM 743 O O . GLU A 1 98 ? 11.435 -9.619 0.534 1.00 70.94 98 GLU A O 1
ATOM 748 N N . ALA A 1 99 ? 13.369 -8.511 0.328 1.00 67.50 99 ALA A N 1
ATOM 749 C CA . ALA A 1 99 ? 14.091 -9.299 1.326 1.00 67.50 99 ALA A CA 1
ATOM 750 C C . ALA A 1 99 ? 13.483 -9.215 2.743 1.00 67.50 99 ALA A C 1
ATOM 752 O O . ALA A 1 99 ? 13.600 -10.165 3.513 1.00 67.50 99 ALA A O 1
ATOM 753 N N . GLU A 1 100 ? 12.820 -8.107 3.087 1.00 68.50 100 GLU A N 1
ATOM 754 C CA . GLU A 1 100 ? 12.206 -7.888 4.405 1.00 68.50 100 GLU A CA 1
ATOM 755 C C . GLU A 1 100 ? 10.803 -8.500 4.515 1.00 68.50 100 GLU A C 1
ATOM 757 O O . GLU A 1 100 ? 10.310 -8.724 5.618 1.00 68.50 100 GLU A O 1
ATOM 762 N N . LEU A 1 101 ? 10.174 -8.843 3.385 1.00 65.94 101 LEU A N 1
ATOM 763 C CA . LEU A 1 101 ? 8.895 -9.559 3.360 1.00 65.94 101 LEU A CA 1
ATOM 764 C C . LEU A 1 101 ? 9.017 -11.028 3.776 1.00 65.94 101 LEU A C 1
ATOM 766 O O . LEU A 1 101 ? 8.006 -11.660 4.098 1.00 65.94 101 LEU A O 1
ATOM 770 N N . GLY A 1 102 ? 10.229 -11.590 3.765 1.00 70.75 102 GLY A N 1
ATOM 771 C CA . GLY A 1 102 ? 10.468 -12.989 4.106 1.00 70.75 102 GLY A CA 1
ATOM 772 C C . GLY A 1 102 ? 9.579 -13.930 3.287 1.00 70.75 102 GLY A C 1
ATOM 773 O O . GLY A 1 102 ? 9.586 -13.898 2.057 1.00 70.75 102 GLY A O 1
ATOM 774 N N . GLY A 1 103 ? 8.770 -14.750 3.965 1.00 64.12 103 GLY A N 1
ATOM 775 C CA . GLY A 1 103 ? 7.850 -15.695 3.318 1.00 64.12 103 GLY A CA 1
ATOM 776 C C . GLY A 1 103 ? 6.785 -15.046 2.423 1.00 64.12 103 GLY A C 1
ATOM 777 O O . GLY A 1 103 ? 6.281 -15.701 1.515 1.00 64.12 103 GLY A O 1
ATOM 778 N N . LEU A 1 104 ? 6.476 -13.758 2.615 1.00 63.03 104 LEU A N 1
ATOM 779 C CA . LEU A 1 104 ? 5.499 -13.035 1.794 1.00 63.03 104 LEU A CA 1
ATOM 780 C C . LEU A 1 104 ? 6.035 -12.700 0.393 1.00 63.03 104 LEU A C 1
ATOM 782 O O . LEU A 1 104 ? 5.240 -12.495 -0.520 1.00 63.03 104 LEU A O 1
ATOM 786 N N . ALA A 1 105 ? 7.358 -12.725 0.182 1.00 62.16 105 ALA A N 1
ATOM 787 C CA . ALA A 1 105 ? 7.949 -12.575 -1.151 1.00 62.16 105 ALA A CA 1
ATOM 788 C C . ALA A 1 105 ? 7.549 -13.723 -2.100 1.00 62.16 105 ALA A C 1
ATOM 790 O O . ALA A 1 105 ? 7.535 -13.563 -3.320 1.00 62.16 105 ALA A O 1
ATOM 791 N N . LEU A 1 106 ? 7.160 -14.881 -1.551 1.00 65.75 106 LEU A N 1
ATOM 792 C CA . LEU A 1 106 ? 6.694 -16.025 -2.337 1.00 65.75 106 LEU A CA 1
ATOM 793 C C . LEU A 1 106 ? 5.361 -15.754 -3.049 1.00 65.75 106 LEU A C 1
ATOM 795 O O . LEU A 1 106 ? 5.065 -16.432 -4.031 1.00 65.75 106 LEU A O 1
ATOM 799 N N . LEU A 1 107 ? 4.586 -14.751 -2.617 1.00 61.31 107 LEU A N 1
ATOM 800 C CA . LEU A 1 107 ? 3.304 -14.406 -3.237 1.00 61.31 107 LEU A CA 1
ATOM 801 C C . LEU A 1 107 ? 3.463 -13.938 -4.691 1.00 61.31 107 LEU A C 1
ATOM 803 O O . LEU A 1 107 ? 2.621 -14.269 -5.513 1.00 61.31 107 LEU A O 1
ATOM 807 N N . ARG A 1 108 ? 4.577 -13.284 -5.061 1.00 55.75 108 ARG A N 1
ATOM 808 C CA . ARG A 1 108 ? 4.865 -12.944 -6.474 1.00 55.75 108 ARG A CA 1
ATOM 809 C C . ARG A 1 108 ? 5.111 -14.158 -7.366 1.00 55.75 108 ARG A C 1
ATOM 811 O O . ARG A 1 108 ? 5.136 -14.022 -8.586 1.00 55.75 108 ARG A O 1
ATOM 818 N N . ARG A 1 109 ? 5.379 -15.321 -6.774 1.00 60.00 109 ARG A N 1
ATOM 819 C CA . ARG A 1 109 ? 5.784 -16.535 -7.487 1.00 60.00 109 ARG A CA 1
ATOM 820 C C . ARG A 1 109 ? 4.614 -17.482 -7.754 1.00 60.00 109 ARG A C 1
ATOM 822 O O . ARG A 1 109 ? 4.795 -18.463 -8.469 1.00 60.00 109 ARG A O 1
ATOM 829 N N . ILE A 1 110 ? 3.444 -17.189 -7.188 1.00 57.16 110 ILE A N 1
ATOM 830 C CA . ILE A 1 110 ? 2.193 -17.897 -7.444 1.00 57.16 110 ILE A CA 1
ATOM 831 C C . ILE A 1 110 ? 1.420 -17.038 -8.445 1.00 57.16 110 ILE A C 1
ATOM 833 O O . ILE A 1 110 ? 0.769 -16.071 -8.059 1.00 57.16 110 ILE A O 1
ATOM 837 N N . ASN A 1 111 ? 1.576 -17.354 -9.728 1.00 47.22 111 ASN A N 1
ATOM 838 C CA . ASN A 1 111 ? 0.846 -16.739 -10.834 1.00 47.22 111 ASN A CA 1
ATOM 839 C C . ASN A 1 111 ? -0.070 -17.791 -11.458 1.00 47.22 111 ASN A C 1
ATOM 841 O O . ASN A 1 111 ? 0.428 -18.926 -11.648 1.00 47.22 111 ASN A O 1
#

pLDDT: mean 74.88, std 15.14, range [42.78, 91.12]

Mean predicted aligned error: 11.58 Å